Protein AF-A0A7J7IVZ8-F1 (afdb_monomer)

Secondary structure (DSSP, 8-state):
-----PPP--TT-TTPPPP--EEE-TTT--EEE--SS-SSEEEEEE-TTSSEEEEEEE--SS----TTT-TT--EEEEEEETTTTEEEESS-TTSSEEEEEEEE-TTSS-EEEEEEETTSSTT-SPEEEEE---

Structure (mmCIF, N/CA/C/O backbone):
data_AF-A0A7J7IVZ8-F1
#
_entry.id   AF-A0A7J7IVZ8-F1
#
loop_
_atom_site.group_PDB
_atom_site.id
_atom_site.type_symbol
_atom_site.label_atom_id
_atom_site.label_alt_id
_atom_site.label_comp_id
_atom_site.label_asym_id
_atom_site.label_entity_id
_atom_site.label_seq_id
_atom_site.pdbx_PDB_ins_code
_atom_site.Cartn_x
_atom_site.Cartn_y
_atom_site.Cartn_z
_atom_site.occupancy
_atom_site.B_iso_or_equiv
_atom_site.auth_seq_id
_atom_site.auth_comp_id
_atom_site.auth_asym_id
_atom_site.auth_atom_id
_atom_site.pdbx_PDB_model_num
ATOM 1 N N . MET A 1 1 ? 24.948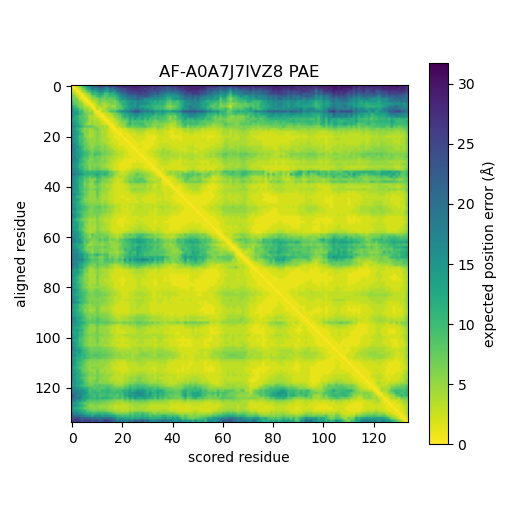 31.676 6.194 1.00 46.66 1 MET A N 1
ATOM 2 C CA . MET A 1 1 ? 23.703 30.917 5.946 1.00 46.66 1 MET A CA 1
ATOM 3 C C . MET A 1 1 ? 24.033 29.774 5.009 1.00 46.66 1 MET A C 1
ATOM 5 O O . MET A 1 1 ? 24.595 30.024 3.952 1.00 46.66 1 MET A O 1
ATOM 9 N N . LYS A 1 2 ? 23.780 28.533 5.424 1.00 51.81 2 LYS A N 1
ATOM 10 C CA . LYS A 1 2 ? 23.955 27.353 4.576 1.00 51.81 2 LYS A CA 1
ATOM 11 C C . LYS A 1 2 ? 22.656 27.213 3.781 1.00 51.81 2 LYS A C 1
ATOM 13 O O . LYS A 1 2 ? 21.621 26.954 4.384 1.00 51.81 2 LYS A O 1
ATOM 18 N N . PHE A 1 3 ? 22.681 27.486 2.479 1.00 61.62 3 PHE A N 1
ATOM 19 C CA . PHE A 1 3 ? 21.528 27.217 1.623 1.00 61.62 3 PHE A CA 1
ATOM 20 C C . PHE A 1 3 ? 21.424 25.698 1.480 1.00 61.62 3 PHE A C 1
ATOM 22 O O . PHE A 1 3 ? 22.272 25.074 0.848 1.00 61.62 3 PHE A O 1
ATOM 29 N N . VAL A 1 4 ? 20.445 25.098 2.153 1.00 63.38 4 VAL A N 1
ATOM 30 C CA . VAL A 1 4 ? 20.082 23.696 1.942 1.00 63.38 4 VAL A CA 1
ATOM 31 C C . VAL A 1 4 ? 19.113 23.691 0.769 1.00 63.38 4 VAL A C 1
ATOM 33 O O . VAL A 1 4 ? 17.965 24.100 0.914 1.00 63.38 4 VAL A O 1
ATOM 36 N N . SER A 1 5 ? 19.596 23.314 -0.413 1.00 60.25 5 SER A N 1
ATOM 37 C CA . SER A 1 5 ? 18.738 23.067 -1.568 1.00 60.25 5 SER A CA 1
ATOM 38 C C . SER A 1 5 ? 18.119 21.681 -1.419 1.00 60.25 5 SER A C 1
ATOM 40 O O . SER A 1 5 ? 18.818 20.677 -1.554 1.00 60.25 5 SER A O 1
ATOM 42 N N . THR A 1 6 ? 16.827 21.619 -1.117 1.00 66.50 6 THR A N 1
ATOM 43 C CA . THR A 1 6 ? 16.063 20.371 -1.211 1.00 66.50 6 THR A CA 1
ATOM 44 C C . THR A 1 6 ? 15.656 20.183 -2.666 1.00 66.50 6 THR A C 1
ATOM 46 O O . THR A 1 6 ? 15.045 21.083 -3.239 1.00 66.50 6 THR A O 1
ATOM 49 N N . GLU A 1 7 ? 15.997 19.046 -3.274 1.00 67.81 7 GLU A N 1
ATOM 50 C CA . GLU A 1 7 ? 15.516 18.732 -4.623 1.00 67.81 7 GLU A CA 1
ATOM 51 C C . GLU A 1 7 ? 13.985 18.682 -4.645 1.00 67.81 7 GLU A C 1
ATOM 53 O O . GLU A 1 7 ? 13.356 18.055 -3.792 1.00 67.81 7 GLU A O 1
ATOM 58 N N . ASP A 1 8 ? 13.384 19.352 -5.620 1.00 72.94 8 ASP A N 1
ATOM 59 C CA . ASP A 1 8 ? 11.948 19.284 -5.875 1.00 72.94 8 ASP A CA 1
ATOM 60 C C . ASP A 1 8 ? 11.640 18.120 -6.837 1.00 72.94 8 ASP A C 1
ATOM 62 O O . ASP A 1 8 ? 12.537 17.566 -7.470 1.00 72.94 8 ASP A O 1
ATOM 66 N N . TRP A 1 9 ? 10.372 17.749 -6.983 1.00 73.25 9 TRP A N 1
ATOM 67 C CA . TRP A 1 9 ? 9.912 16.723 -7.920 1.00 73.25 9 TRP A CA 1
ATOM 68 C C . TRP A 1 9 ? 10.137 17.087 -9.397 1.00 73.25 9 TRP A C 1
ATOM 70 O O . TRP A 1 9 ? 10.021 16.217 -10.255 1.00 73.25 9 TRP A O 1
ATOM 80 N N . GLY A 1 10 ? 10.451 18.351 -9.716 1.00 75.69 10 GLY A N 1
ATOM 81 C CA . GLY A 1 10 ? 10.692 18.792 -11.097 1.00 75.69 10 GLY A CA 1
ATOM 82 C C . GLY A 1 10 ? 9.470 18.577 -11.999 1.00 75.69 10 GLY A C 1
ATOM 83 O O . GLY A 1 10 ? 8.356 18.565 -11.503 1.00 75.69 10 GLY A O 1
ATOM 84 N N . GLU A 1 11 ? 9.645 18.454 -13.322 1.00 66.81 11 GLU A N 1
ATOM 85 C CA . GLU A 1 11 ? 8.650 17.901 -14.277 1.00 66.81 11 GLU A CA 1
ATOM 86 C C . GLU A 1 11 ? 7.163 18.304 -14.077 1.00 66.81 11 GLU A C 1
ATOM 88 O O . GLU A 1 11 ? 6.261 17.469 -14.124 1.00 66.81 11 GLU A O 1
ATOM 93 N N . MET A 1 12 ? 6.877 19.598 -13.877 1.00 69.75 12 MET A N 1
ATOM 94 C CA . MET A 1 12 ? 5.523 20.134 -13.587 1.00 69.75 12 MET A CA 1
ATOM 95 C C . MET A 1 12 ? 4.937 19.761 -12.207 1.00 69.75 12 MET A C 1
ATOM 97 O O . MET A 1 12 ? 3.755 19.983 -11.940 1.00 69.75 12 MET A O 1
ATOM 101 N N . LEU A 1 13 ? 5.760 19.227 -11.314 1.00 70.88 13 LEU A N 1
ATOM 102 C CA . LEU A 1 13 ? 5.465 18.848 -9.934 1.00 70.88 13 LEU A CA 1
ATOM 103 C C . LEU A 1 13 ? 6.231 19.704 -8.909 1.00 70.88 13 LEU A C 1
ATOM 105 O O . LEU A 1 13 ? 6.321 19.318 -7.749 1.00 70.88 13 LEU A O 1
ATOM 109 N N . VAL A 1 14 ? 6.729 20.877 -9.315 1.00 77.50 14 VAL A N 1
ATOM 110 C CA . VAL A 1 14 ? 7.317 21.870 -8.399 1.00 77.50 14 VAL A CA 1
ATOM 111 C C . VAL A 1 14 ? 6.339 22.171 -7.253 1.00 77.50 14 VAL A C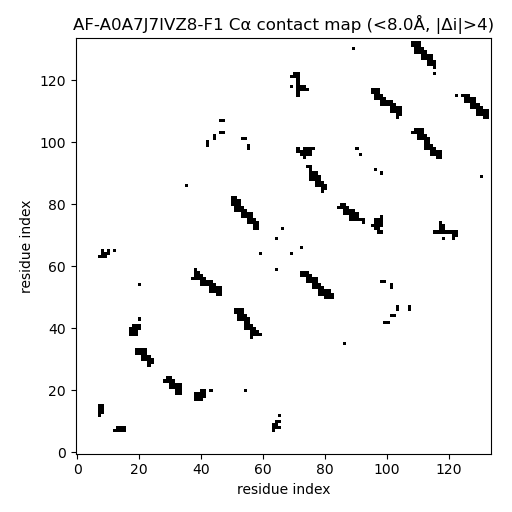 1
ATOM 113 O O . VAL A 1 14 ? 5.124 22.242 -7.467 1.00 77.50 14 VAL A O 1
ATOM 116 N N . ASP A 1 15 ? 6.866 22.290 -6.037 1.00 77.00 15 ASP A N 1
ATOM 117 C CA . ASP A 1 15 ? 6.164 22.474 -4.763 1.00 77.00 15 ASP A CA 1
ATOM 118 C C . ASP A 1 15 ? 5.240 21.324 -4.323 1.00 77.00 15 ASP A C 1
ATOM 120 O O . ASP A 1 15 ? 4.622 21.399 -3.249 1.00 77.00 15 ASP A O 1
ATOM 124 N N . LYS A 1 16 ? 5.139 20.229 -5.091 1.00 77.56 16 LYS A N 1
ATOM 125 C CA . LYS A 1 16 ? 4.309 19.083 -4.697 1.00 77.56 16 LYS A CA 1
ATOM 126 C C . LYS A 1 16 ? 4.890 18.403 -3.462 1.00 77.56 16 LYS A C 1
ATOM 128 O O . LYS A 1 16 ? 6.094 18.215 -3.308 1.00 77.56 16 LYS A O 1
ATOM 133 N N . LYS A 1 17 ? 4.001 18.029 -2.544 1.00 79.94 17 LYS A N 1
ATOM 134 C CA . LYS A 1 17 ? 4.365 17.354 -1.296 1.00 79.94 17 LYS A CA 1
ATOM 135 C C . LYS A 1 17 ? 4.290 15.844 -1.466 1.00 79.94 17 LYS A C 1
ATOM 137 O O . LYS A 1 17 ? 3.519 15.343 -2.284 1.00 79.94 17 LYS A O 1
ATOM 142 N N . GLN A 1 18 ? 5.104 15.133 -0.690 1.00 83.50 18 GLN A N 1
ATOM 143 C CA . GLN A 1 18 ? 5.014 13.681 -0.615 1.00 83.50 18 GLN A CA 1
ATOM 144 C C . GLN A 1 18 ? 3.656 13.297 -0.003 1.00 83.50 18 GLN A C 1
ATOM 146 O O . GLN A 1 18 ? 3.261 13.894 1.004 1.00 83.50 18 GLN A O 1
ATOM 151 N N . PRO A 1 19 ? 2.919 12.342 -0.592 1.00 89.31 19 PRO A N 1
ATOM 152 C CA . PRO A 1 19 ? 1.685 11.868 0.008 1.00 89.31 19 PRO A CA 1
ATOM 153 C C . PRO A 1 19 ? 1.987 11.058 1.273 1.00 89.31 19 PRO A C 1
ATOM 155 O O . PRO A 1 19 ? 2.965 10.307 1.336 1.00 89.31 19 PRO A O 1
ATOM 158 N N . VAL A 1 20 ? 1.110 11.211 2.260 1.00 93.12 20 VAL A N 1
ATOM 159 C CA . VAL A 1 20 ? 1.094 10.446 3.508 1.00 93.12 20 VAL A CA 1
ATOM 160 C C . VAL A 1 20 ? -0.250 9.739 3.650 1.00 93.12 20 VAL A C 1
ATOM 162 O O . VAL A 1 20 ? -1.233 10.121 3.010 1.00 93.12 20 VAL A O 1
ATOM 165 N N . VAL A 1 21 ? -0.299 8.714 4.497 1.00 95.31 21 VAL A N 1
ATOM 166 C CA . VAL A 1 21 ? -1.556 8.076 4.895 1.00 95.31 21 VAL A CA 1
ATOM 167 C C . VAL A 1 21 ? -2.005 8.694 6.209 1.00 95.31 21 VAL A C 1
ATOM 169 O O . VAL A 1 21 ? -1.240 8.741 7.171 1.00 95.31 21 VAL A O 1
ATOM 172 N N . CYS A 1 22 ? -3.249 9.159 6.235 1.00 95.19 22 CYS A N 1
ATOM 173 C CA . CYS A 1 22 ? -3.900 9.675 7.428 1.00 95.19 22 CYS A CA 1
ATOM 174 C C . CYS A 1 22 ? -5.165 8.862 7.694 1.00 95.19 22 CYS A C 1
ATOM 176 O O . CYS A 1 22 ? -5.869 8.481 6.756 1.00 95.19 22 CYS A O 1
ATOM 178 N N . VAL A 1 23 ? -5.462 8.644 8.967 1.00 94.88 23 VAL A N 1
ATOM 179 C CA . VAL A 1 23 ? -6.711 8.058 9.445 1.00 94.88 23 VAL A CA 1
ATOM 180 C C . VAL A 1 23 ? -7.447 9.122 10.241 1.00 94.88 23 VAL A C 1
ATOM 182 O O . VAL A 1 23 ? -6.851 9.776 11.090 1.00 94.88 23 VAL A O 1
ATOM 185 N N . ILE A 1 24 ? -8.725 9.313 9.929 1.00 95.31 24 ILE A N 1
ATOM 186 C CA . ILE A 1 24 ? -9.605 10.235 10.641 1.00 95.31 24 ILE A CA 1
ATOM 187 C C . ILE A 1 24 ? -10.631 9.428 11.430 1.00 95.31 24 ILE A C 1
ATOM 189 O O . ILE A 1 24 ? -11.317 8.577 10.861 1.00 95.31 24 ILE A O 1
ATOM 193 N N . ASP A 1 25 ? -10.727 9.698 12.726 1.00 93.19 25 ASP A N 1
ATOM 194 C CA . ASP A 1 25 ? -11.837 9.225 13.543 1.00 93.19 25 ASP A CA 1
ATOM 195 C C . ASP A 1 25 ? -13.024 10.170 13.328 1.00 93.19 25 ASP A C 1
ATOM 197 O O . ASP A 1 25 ? -12.936 11.373 13.560 1.00 93.19 25 ASP A O 1
ATOM 201 N N . LEU A 1 26 ? -14.139 9.634 12.833 1.00 94.19 26 LEU A N 1
ATOM 202 C CA . LEU A 1 26 ? -15.318 10.438 12.506 1.00 94.19 26 LEU A CA 1
ATOM 203 C C . LEU A 1 26 ? -16.137 10.856 13.736 1.00 94.19 26 LEU A C 1
ATOM 205 O O . LEU A 1 26 ? -16.993 11.727 13.611 1.00 94.19 26 LEU A O 1
ATOM 209 N N . ASN A 1 27 ? -15.916 10.239 14.898 1.00 95.50 27 ASN A N 1
ATOM 210 C CA . ASN A 1 27 ? -16.608 10.581 16.138 1.00 95.50 27 ASN A CA 1
ATOM 211 C C . ASN A 1 27 ? -15.864 11.673 16.907 1.00 95.50 27 ASN A C 1
ATOM 213 O O . ASN A 1 27 ? -16.501 12.579 17.439 1.00 95.50 27 ASN A O 1
ATOM 217 N N . SER A 1 28 ? -14.534 11.567 16.997 1.00 96.00 28 SER A N 1
ATOM 218 C CA . SER A 1 28 ? -13.700 12.556 17.694 1.00 96.00 28 SER A CA 1
ATOM 219 C C . SER A 1 28 ? -13.186 13.673 16.786 1.00 96.00 28 SER A C 1
ATOM 221 O O . SER A 1 28 ? -12.705 14.681 17.295 1.00 96.00 28 SER A O 1
ATOM 223 N N . GLU A 1 29 ? -13.282 13.503 15.463 1.00 95.56 29 GLU A N 1
ATOM 224 C CA . GLU A 1 29 ? -12.681 14.375 14.441 1.00 95.56 29 GLU A CA 1
ATOM 225 C C . GLU A 1 29 ? -11.143 14.446 14.519 1.00 95.56 29 GLU A C 1
ATOM 227 O O . GLU A 1 29 ? -10.506 15.300 13.895 1.00 95.56 29 GLU A O 1
ATOM 232 N N . GLU A 1 30 ? -10.517 13.526 15.257 1.00 95.88 30 GLU A N 1
ATOM 233 C CA . GLU A 1 30 ? -9.067 13.456 15.379 1.00 95.88 30 GLU A CA 1
ATOM 234 C C . GLU A 1 30 ? -8.434 12.825 14.135 1.00 95.88 30 GLU A C 1
ATOM 236 O O . GLU A 1 30 ? -8.912 11.830 13.585 1.00 95.88 30 GLU A O 1
ATOM 241 N N . VAL A 1 31 ? -7.308 13.399 13.704 1.00 95.19 31 VAL A N 1
ATOM 242 C CA . VAL A 1 31 ? -6.530 12.914 12.561 1.00 95.19 31 VAL A CA 1
ATOM 243 C C . VAL A 1 31 ? -5.215 12.327 13.055 1.00 95.19 31 VAL A C 1
ATOM 245 O O . VAL A 1 31 ? -4.381 13.033 13.620 1.00 95.19 31 VAL A O 1
ATOM 248 N N . LYS A 1 32 ? -4.998 11.043 12.772 1.00 93.06 32 LYS A N 1
ATOM 249 C CA . LYS A 1 32 ? -3.733 10.340 12.987 1.00 93.06 32 LYS A CA 1
ATOM 250 C C . LYS A 1 32 ? -2.982 10.216 11.665 1.00 93.06 32 LYS A C 1
ATOM 252 O O . LYS A 1 32 ? -3.487 9.624 10.712 1.00 93.06 32 LYS A O 1
ATOM 257 N N . VAL A 1 33 ? -1.761 10.739 11.605 1.00 93.94 33 VAL A N 1
ATOM 258 C CA . VAL A 1 33 ? -0.845 10.501 10.478 1.00 93.94 33 VAL A CA 1
ATOM 259 C C . VAL A 1 33 ? -0.078 9.206 10.740 1.00 93.94 33 VAL A C 1
ATOM 261 O O . VAL A 1 33 ? 0.395 8.974 11.850 1.00 93.94 33 VAL A O 1
ATOM 264 N N . VAL A 1 34 ? 0.039 8.342 9.732 1.00 92.94 34 VAL A N 1
ATOM 265 C CA . VAL A 1 34 ? 0.839 7.115 9.825 1.00 92.94 34 VAL A CA 1
ATOM 266 C C . VAL A 1 34 ? 2.318 7.480 9.689 1.00 92.94 34 VAL A C 1
ATOM 268 O O . VAL A 1 34 ? 2.827 7.642 8.584 1.00 92.94 34 VAL A O 1
ATOM 271 N N . GLU A 1 35 ? 3.017 7.623 10.813 1.00 87.12 35 GLU A N 1
ATOM 272 C CA . GLU A 1 35 ? 4.429 8.029 10.866 1.00 87.12 35 GLU A CA 1
ATOM 273 C C . GLU A 1 35 ? 5.357 6.823 11.063 1.00 87.12 35 GLU A C 1
ATOM 2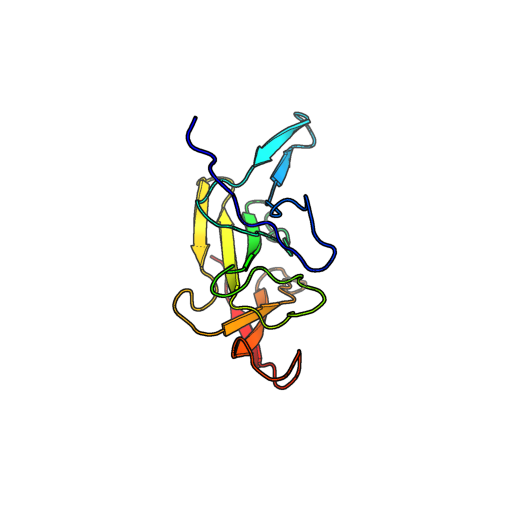75 O O . GLU A 1 35 ? 5.860 6.564 12.150 1.00 87.12 35 GLU A O 1
ATOM 280 N N . GLN A 1 36 ? 5.585 6.054 9.998 1.00 86.25 36 GLN A N 1
ATOM 281 C CA . GLN A 1 36 ? 6.359 4.801 10.062 1.00 86.25 36 GLN A CA 1
ATOM 282 C C . GLN A 1 36 ? 7.726 4.888 9.359 1.00 86.25 36 GLN A C 1
ATOM 284 O O . GLN A 1 36 ? 8.278 3.881 8.926 1.00 86.25 36 GLN A O 1
ATOM 289 N N . GLY A 1 37 ? 8.262 6.101 9.184 1.00 85.19 37 GLY A N 1
ATOM 290 C CA . GLY A 1 37 ? 9.536 6.324 8.482 1.00 85.19 37 GLY A CA 1
ATOM 291 C C . GLY A 1 37 ? 9.509 5.970 6.987 1.00 85.19 37 GLY A C 1
ATOM 292 O O . GLY A 1 37 ? 10.562 5.873 6.361 1.00 85.19 37 GLY A O 1
ATOM 293 N N . LEU A 1 38 ? 8.317 5.768 6.418 1.00 88.31 38 LEU A N 1
ATOM 294 C CA . LEU A 1 38 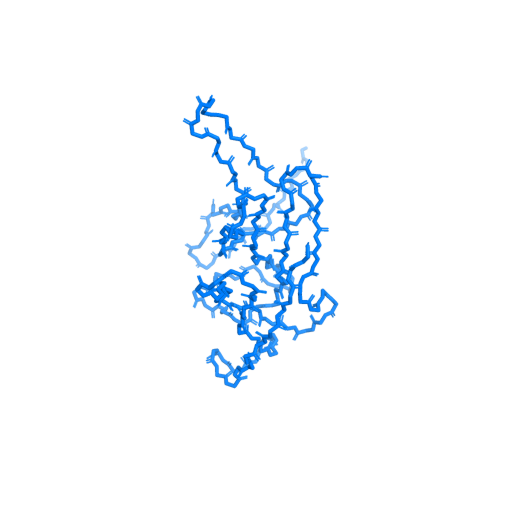? 8.110 5.522 4.997 1.00 88.31 38 LEU A CA 1
ATOM 295 C C . LEU A 1 38 ? 7.828 6.826 4.252 1.00 88.31 38 LEU A C 1
ATOM 297 O O . LEU A 1 38 ? 7.167 7.727 4.767 1.00 88.31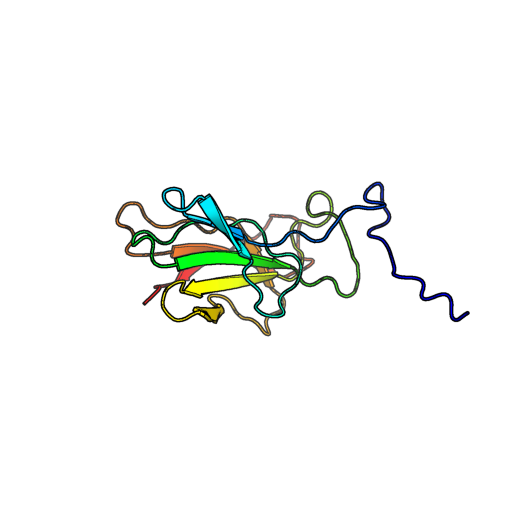 38 LEU A O 1
ATOM 301 N N . GLU A 1 39 ? 8.250 6.878 2.994 1.00 85.75 39 GLU A N 1
ATOM 302 C CA . GLU A 1 39 ? 7.977 7.999 2.099 1.00 85.75 39 GLU A CA 1
ATOM 303 C C . GLU A 1 39 ? 6.950 7.623 1.023 1.00 85.75 39 GLU A C 1
ATOM 305 O O . GLU A 1 39 ? 6.866 6.477 0.576 1.00 85.75 39 GLU A O 1
ATOM 310 N N . ASN A 1 40 ? 6.191 8.619 0.556 1.00 88.94 40 ASN A N 1
ATOM 311 C CA . ASN A 1 40 ? 5.209 8.499 -0.533 1.00 88.94 40 ASN A CA 1
ATOM 312 C C . ASN A 1 40 ? 4.227 7.349 -0.343 1.00 88.94 40 ASN A C 1
ATOM 314 O O . ASN A 1 40 ? 4.114 6.458 -1.187 1.00 88.94 40 ASN A O 1
ATOM 318 N N . MET A 1 41 ? 3.505 7.376 0.766 1.00 92.75 41 MET A N 1
ATOM 319 C CA . MET A 1 41 ? 2.471 6.391 1.039 1.00 92.75 41 MET A CA 1
ATOM 320 C C . MET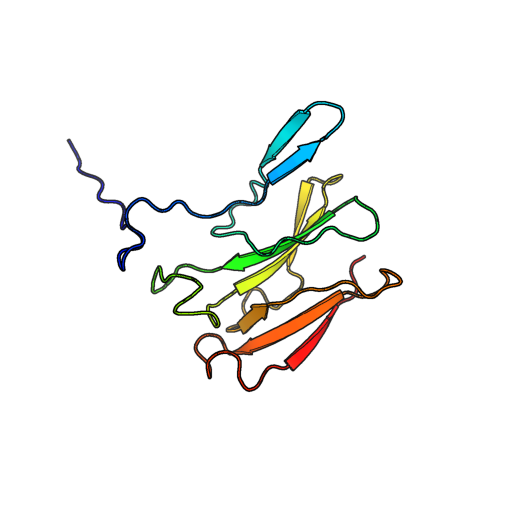 A 1 41 ? 1.197 6.782 0.286 1.00 92.75 41 MET A C 1
ATOM 322 O O . MET A 1 41 ? 0.730 7.917 0.371 1.00 92.75 41 MET A O 1
ATOM 326 N N . SER A 1 42 ? 0.643 5.864 -0.502 1.00 91.62 42 SER A N 1
ATOM 327 C CA . SER A 1 42 ? -0.541 6.115 -1.326 1.00 91.62 42 SER A CA 1
ATOM 328 C C . SER A 1 42 ? -1.338 4.836 -1.590 1.00 91.62 42 SER A C 1
ATOM 330 O O . SER A 1 42 ? -0.986 3.750 -1.133 1.00 91.62 42 SER A O 1
ATOM 332 N N . CYS A 1 43 ? -2.427 4.964 -2.352 1.00 93.12 43 CYS A N 1
ATOM 333 C CA . CYS A 1 43 ? -3.301 3.855 -2.743 1.00 93.12 43 CYS A CA 1
ATOM 334 C C . CYS A 1 43 ? -3.807 3.030 -1.545 1.00 93.12 43 CYS A C 1
ATOM 336 O O . CYS A 1 43 ? -3.818 1.801 -1.603 1.00 93.12 43 CYS A O 1
ATOM 338 N N . ALA A 1 44 ? -4.198 3.714 -0.467 1.00 96.12 44 ALA A N 1
ATOM 339 C CA . ALA A 1 44 ? -4.679 3.075 0.749 1.00 96.12 44 ALA A CA 1
ATOM 340 C C . ALA A 1 44 ? -6.051 2.408 0.556 1.00 96.12 44 ALA A C 1
ATOM 342 O O . ALA A 1 44 ? -6.917 2.919 -0.160 1.00 96.12 44 ALA A O 1
ATOM 343 N N . VAL A 1 45 ? -6.244 1.273 1.221 1.00 96.75 45 VAL A N 1
ATOM 344 C CA . VAL A 1 45 ? -7.510 0.549 1.346 1.00 96.75 45 VAL A CA 1
ATOM 345 C C . VAL A 1 45 ? -7.673 0.075 2.789 1.00 96.75 45 VAL A C 1
ATOM 347 O O . VAL A 1 45 ? -6.699 -0.323 3.427 1.00 96.75 45 VAL A O 1
ATOM 350 N N . TRP A 1 46 ? -8.898 0.120 3.301 1.00 96.69 46 TRP A N 1
ATOM 351 C CA . TRP A 1 46 ? -9.225 -0.378 4.636 1.00 96.69 46 TRP A CA 1
ATOM 352 C C . TRP A 1 46 ? -9.162 -1.903 4.698 1.00 96.69 46 TRP A C 1
ATOM 354 O O . TRP A 1 46 ? -9.562 -2.577 3.742 1.00 96.69 46 TRP A O 1
ATOM 364 N N . CYS A 1 47 ? -8.666 -2.435 5.816 1.00 96.12 47 CYS A N 1
ATOM 365 C CA . CYS A 1 47 ? -8.849 -3.840 6.159 1.00 96.12 47 CYS A CA 1
ATOM 366 C C . CYS A 1 47 ? -10.338 -4.110 6.456 1.00 96.12 47 CYS A C 1
ATOM 368 O O . CYS A 1 47 ? -11.008 -3.234 6.996 1.00 96.12 47 CYS A O 1
ATOM 370 N N . PRO A 1 48 ? -10.872 -5.301 6.124 1.00 95.44 48 PRO A N 1
ATOM 371 C CA . PRO A 1 48 ? -12.292 -5.624 6.306 1.00 95.44 48 PRO A CA 1
ATOM 372 C C . PRO A 1 48 ? -12.798 -5.592 7.754 1.00 95.44 48 PRO A C 1
ATOM 374 O O . PRO A 1 48 ? -14.004 -5.613 7.970 1.00 95.44 48 PRO A O 1
ATOM 377 N N . ASP A 1 49 ? -11.890 -5.614 8.726 1.00 93.94 49 ASP A N 1
ATOM 378 C CA . ASP A 1 49 ? -12.172 -5.602 10.160 1.00 93.94 49 ASP A CA 1
ATOM 379 C C . ASP A 1 49 ? -12.043 -4.207 10.794 1.00 93.94 49 ASP A C 1
ATOM 381 O O . ASP A 1 49 ? -12.124 -4.093 12.016 1.00 93.94 49 ASP A O 1
ATOM 385 N N . ASP A 1 50 ? -11.806 -3.169 9.982 1.00 93.81 50 ASP A N 1
ATOM 386 C CA . ASP A 1 50 ? -11.590 -1.772 10.381 1.00 93.81 50 ASP A CA 1
ATOM 387 C C . ASP A 1 50 ? -10.410 -1.544 11.351 1.00 93.81 50 ASP A C 1
ATOM 389 O O . ASP A 1 50 ? -10.215 -0.442 11.865 1.00 93.81 50 ASP A O 1
ATOM 393 N N . LYS A 1 51 ? -9.561 -2.556 11.573 1.00 94.12 51 LYS A N 1
ATOM 394 C CA . LYS A 1 51 ? -8.422 -2.499 12.511 1.00 94.12 51 LYS A CA 1
ATOM 395 C C . LYS A 1 51 ? -7.107 -2.120 11.846 1.00 94.12 51 LYS A C 1
ATOM 397 O O . LYS A 1 51 ? -6.083 -1.968 12.514 1.00 94.12 51 LYS A O 1
ATOM 402 N N . GLY A 1 52 ? -7.107 -1.970 10.528 1.00 95.25 52 GLY A N 1
ATOM 403 C CA . GLY A 1 52 ? -5.895 -1.714 9.773 1.00 95.25 52 GLY A CA 1
ATOM 404 C C . GLY A 1 52 ? -6.147 -1.074 8.423 1.00 95.25 52 GLY A C 1
ATOM 405 O O . GLY A 1 52 ? -7.263 -1.037 7.901 1.00 95.25 52 GLY A O 1
ATOM 406 N N . VAL A 1 53 ? -5.061 -0.585 7.841 1.00 96.88 53 VAL A N 1
ATOM 407 C CA . VAL A 1 53 ? -5.028 -0.067 6.477 1.00 96.88 53 VAL A CA 1
ATOM 408 C C . VAL A 1 53 ? -3.892 -0.726 5.712 1.00 96.88 53 VAL A C 1
ATOM 410 O O . VAL A 1 53 ? -2.796 -0.939 6.234 1.00 96.88 53 VAL A O 1
ATOM 413 N N . VAL A 1 54 ? -4.150 -1.042 4.449 1.00 97.31 54 VAL A N 1
ATOM 414 C CA . VAL A 1 54 ? -3.140 -1.510 3.503 1.00 97.31 54 VAL A CA 1
ATOM 415 C C . VAL A 1 54 ? -2.849 -0.392 2.518 1.00 97.31 54 VAL A C 1
ATOM 417 O O . VAL A 1 54 ? -3.771 0.179 1.944 1.00 97.31 54 VAL A O 1
ATOM 420 N N . PHE A 1 55 ? -1.581 -0.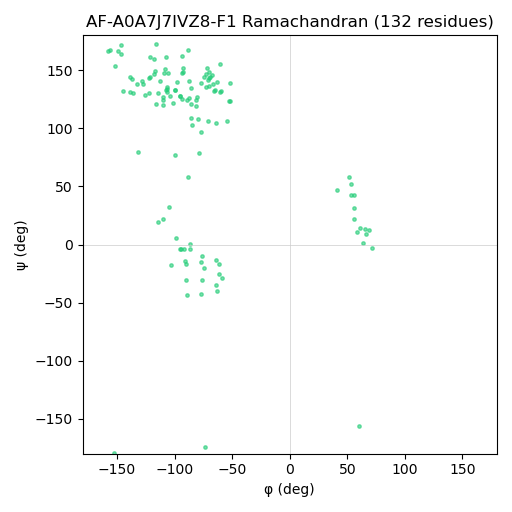080 2.283 1.00 97.12 55 PHE A N 1
ATOM 421 C CA . PHE A 1 55 ? -1.177 0.974 1.352 1.00 97.12 55 PHE A CA 1
ATOM 422 C C . PHE A 1 55 ? 0.137 0.633 0.652 1.00 97.12 55 PHE A C 1
ATOM 424 O O . PHE A 1 55 ? 0.870 -0.268 1.054 1.00 97.12 55 PHE A O 1
ATOM 431 N N . SER A 1 56 ? 0.428 1.344 -0.433 1.00 95.88 56 SER A N 1
ATOM 432 C CA . SER A 1 56 ? 1.691 1.228 -1.165 1.00 95.88 56 SER A CA 1
ATOM 433 C C . SER A 1 56 ? 2.628 2.360 -0.758 1.00 95.88 56 SER A C 1
ATOM 435 O O . SER A 1 56 ? 2.207 3.515 -0.757 1.00 95.88 56 SER A O 1
ATOM 437 N N . ALA A 1 57 ? 3.887 2.052 -0.458 1.00 94.81 57 ALA A N 1
ATOM 438 C CA . ALA A 1 57 ? 4.939 3.055 -0.305 1.00 94.81 57 ALA A CA 1
ATOM 439 C C . ALA A 1 57 ? 5.886 3.003 -1.508 1.00 94.81 57 ALA A C 1
ATOM 441 O O . ALA A 1 57 ? 6.290 1.919 -1.942 1.00 94.81 57 ALA A O 1
ATOM 442 N N . PHE A 1 58 ? 6.214 4.170 -2.065 1.00 92.44 58 PHE A N 1
ATOM 443 C CA . PHE A 1 58 ? 7.002 4.296 -3.291 1.00 92.44 58 PHE A CA 1
ATOM 444 C C . PHE A 1 58 ? 8.390 4.860 -2.992 1.00 92.44 58 PHE A C 1
ATOM 446 O O . PHE A 1 58 ? 8.532 5.959 -2.454 1.00 92.44 58 PHE A O 1
ATOM 453 N N . PHE A 1 59 ? 9.417 4.126 -3.414 1.00 89.94 59 PHE A N 1
ATOM 454 C CA . PHE A 1 59 ? 10.811 4.526 -3.245 1.00 89.94 59 PHE A CA 1
ATOM 455 C C . PHE A 1 59 ? 11.138 5.663 -4.213 1.00 89.94 59 PHE A C 1
ATOM 457 O O . PHE A 1 59 ? 10.756 5.601 -5.380 1.00 89.94 59 PHE A O 1
ATOM 464 N N . GLN A 1 60 ? 11.833 6.698 -3.743 1.00 82.06 60 GLN A N 1
ATOM 465 C CA . GLN A 1 60 ? 12.156 7.873 -4.563 1.00 82.06 60 GLN A CA 1
ATOM 466 C C . GLN A 1 60 ? 13.474 7.761 -5.322 1.00 82.06 60 GLN A C 1
ATOM 468 O O . GLN A 1 60 ? 13.682 8.502 -6.274 1.00 82.06 60 GLN A O 1
ATOM 473 N N . GLU A 1 61 ? 14.341 6.833 -4.935 1.00 81.38 61 GLU A N 1
ATOM 474 C CA . GLU A 1 61 ? 15.644 6.672 -5.567 1.00 81.38 61 GLU A CA 1
ATOM 475 C C . GLU A 1 61 ? 15.574 5.730 -6.782 1.00 81.38 61 GLU A C 1
ATOM 477 O O . GLU A 1 61 ? 14.883 4.703 -6.729 1.00 81.38 61 GLU A O 1
ATOM 482 N N . PRO A 1 62 ? 16.294 6.033 -7.881 1.00 73.19 62 PRO A N 1
ATOM 483 C CA . PRO A 1 62 ? 17.189 7.187 -8.068 1.00 73.19 62 PRO A CA 1
ATOM 484 C C . PRO A 1 62 ? 16.500 8.478 -8.560 1.00 73.19 62 PRO A C 1
ATOM 486 O O . PRO A 1 62 ? 17.174 9.487 -8.731 1.00 73.19 62 PRO A O 1
ATOM 489 N N . PHE A 1 63 ? 15.191 8.459 -8.859 1.00 75.31 63 PHE A N 1
ATOM 490 C CA . PHE A 1 63 ? 14.490 9.613 -9.442 1.00 75.31 63 PHE A CA 1
ATOM 491 C C . PHE A 1 63 ? 13.096 9.858 -8.840 1.00 75.31 63 PHE A C 1
ATOM 493 O O . PHE A 1 63 ? 12.223 8.979 -8.830 1.00 75.31 63 PHE A O 1
ATOM 500 N N . ARG A 1 64 ? 12.837 11.116 -8.461 1.00 76.56 64 ARG A N 1
ATOM 501 C CA . ARG A 1 64 ? 11.533 11.625 -8.007 1.00 76.56 64 ARG A CA 1
ATOM 502 C C . ARG A 1 64 ? 10.595 11.900 -9.181 1.00 76.56 64 ARG A C 1
ATOM 504 O O . ARG A 1 64 ? 10.405 13.035 -9.585 1.00 76.56 64 ARG A O 1
ATOM 511 N N . LEU A 1 65 ? 9.980 10.854 -9.723 1.00 74.50 65 LEU A N 1
ATOM 512 C CA . LEU A 1 65 ? 9.041 10.996 -10.846 1.00 74.50 65 LEU A CA 1
ATOM 513 C C . LEU A 1 65 ? 7.584 11.120 -10.368 1.00 74.50 65 LEU A C 1
ATOM 515 O O . LEU A 1 65 ? 7.228 10.691 -9.269 1.00 74.50 65 LEU A O 1
ATOM 519 N N . GLY A 1 66 ? 6.679 11.610 -11.210 1.00 73.81 66 GLY A N 1
ATOM 520 C CA . GLY A 1 66 ? 5.236 11.472 -10.971 1.00 73.81 66 GLY A CA 1
ATOM 521 C C . GLY A 1 66 ? 4.743 10.035 -11.197 1.00 73.81 66 GLY A C 1
ATOM 522 O O . GLY A 1 66 ? 5.234 9.339 -12.087 1.00 73.81 66 GLY A O 1
ATOM 523 N N . MET A 1 67 ? 3.735 9.579 -10.441 1.00 73.88 67 MET A N 1
ATOM 524 C CA . MET A 1 67 ? 3.104 8.259 -10.666 1.00 73.88 67 MET A CA 1
ATOM 525 C C . MET A 1 67 ? 2.441 8.127 -12.047 1.00 73.88 67 MET A C 1
ATOM 527 O O . MET A 1 67 ? 2.329 7.021 -12.569 1.00 73.88 67 MET A O 1
ATOM 531 N N . ILE A 1 68 ? 2.041 9.249 -12.659 1.00 72.94 68 ILE A N 1
ATOM 532 C CA . ILE A 1 68 ? 1.486 9.292 -14.023 1.00 72.94 68 ILE A CA 1
ATOM 533 C C . ILE A 1 68 ? 2.530 8.836 -15.053 1.00 72.94 68 ILE A C 1
ATOM 535 O O . ILE A 1 68 ? 2.203 8.093 -15.976 1.00 72.94 68 ILE A O 1
ATOM 539 N N . TYR A 1 69 ? 3.788 9.247 -14.878 1.00 71.56 69 TYR A N 1
ATOM 540 C CA . TYR A 1 69 ? 4.859 8.989 -15.841 1.00 71.56 69 TYR A CA 1
ATOM 541 C C . TYR A 1 69 ? 5.596 7.676 -15.574 1.00 71.56 69 TYR A C 1
ATOM 543 O O . TYR A 1 69 ? 6.033 7.014 -16.512 1.00 71.56 69 TYR A O 1
ATOM 551 N N . CYS A 1 70 ? 5.691 7.255 -14.311 1.00 75.75 70 CYS A N 1
ATOM 552 C CA . CYS A 1 70 ? 6.373 6.022 -13.926 1.00 75.75 70 CYS A CA 1
ATOM 553 C C . CYS A 1 70 ? 5.503 5.187 -12.970 1.00 75.75 70 CYS A C 1
ATOM 555 O O . CYS A 1 70 ? 5.732 5.200 -11.756 1.00 75.75 70 CYS A O 1
ATOM 557 N N . PRO A 1 71 ? 4.506 4.448 -13.502 1.00 78.31 71 PRO A N 1
ATOM 558 C CA . PRO A 1 71 ? 3.607 3.621 -12.695 1.00 78.31 71 PRO A CA 1
ATOM 559 C C . PRO A 1 71 ? 4.257 2.318 -12.207 1.00 78.31 71 PRO A C 1
ATOM 561 O O . PRO A 1 71 ? 3.671 1.617 -11.392 1.00 78.31 71 PRO A O 1
ATOM 564 N N . VAL A 1 72 ? 5.445 1.975 -12.719 1.00 88.31 72 VAL A N 1
ATOM 565 C CA . VAL A 1 72 ? 6.207 0.754 -12.392 1.00 88.31 72 VAL A CA 1
ATOM 566 C C . VAL A 1 72 ? 7.402 1.053 -11.484 1.00 88.31 72 VAL A C 1
ATOM 568 O O . VAL A 1 72 ? 8.456 0.423 -11.580 1.00 88.31 72 VAL A O 1
ATOM 571 N N . ARG A 1 73 ? 7.271 2.054 -10.613 1.00 89.81 73 ARG A N 1
ATOM 572 C CA . ARG A 1 73 ? 8.307 2.392 -9.636 1.00 89.81 73 ARG A CA 1
ATOM 573 C C . ARG A 1 73 ? 8.412 1.330 -8.555 1.00 89.81 73 ARG A C 1
ATOM 575 O O . ARG A 1 73 ? 7.397 0.733 -8.175 1.00 89.81 73 ARG A O 1
ATOM 582 N N . ARG A 1 74 ? 9.632 1.147 -8.036 1.00 93.44 74 ARG A N 1
ATOM 583 C CA . ARG A 1 74 ? 9.860 0.287 -6.879 1.00 93.44 74 ARG A CA 1
ATOM 584 C C . ARG A 1 74 ? 8.925 0.701 -5.748 1.00 93.44 74 ARG A C 1
ATOM 586 O O . ARG A 1 74 ? 8.884 1.867 -5.352 1.00 93.44 74 ARG A O 1
ATOM 593 N N . SER A 1 75 ? 8.139 -0.256 -5.292 1.00 94.56 75 SER A N 1
ATOM 594 C CA . SER A 1 75 ? 7.128 -0.041 -4.269 1.00 94.56 75 SER A CA 1
ATOM 595 C C . SER A 1 75 ? 6.886 -1.309 -3.485 1.00 94.56 75 SER A C 1
ATOM 597 O O . SER A 1 75 ? 7.088 -2.415 -3.985 1.00 94.56 75 SER A O 1
ATOM 599 N N . VAL A 1 76 ? 6.449 -1.114 -2.249 1.00 96.81 76 VAL A N 1
ATOM 600 C CA . VAL A 1 76 ? 6.163 -2.188 -1.306 1.00 96.81 76 VAL A CA 1
ATOM 601 C C . VAL A 1 76 ? 4.758 -1.976 -0.769 1.00 96.81 76 VAL A C 1
ATOM 603 O O . VAL A 1 76 ? 4.339 -0.845 -0.508 1.00 96.81 76 VAL A O 1
ATOM 606 N N . LEU A 1 77 ? 4.012 -3.070 -0.662 1.00 97.44 77 LEU A N 1
ATOM 607 C CA . LEU A 1 77 ? 2.693 -3.082 -0.059 1.00 97.44 77 LEU A CA 1
ATOM 608 C C . LEU A 1 77 ? 2.860 -3.306 1.440 1.00 97.44 77 LEU A C 1
ATOM 610 O O . LEU A 1 77 ? 3.478 -4.289 1.838 1.00 97.44 77 LEU A O 1
ATOM 614 N N . TYR A 1 78 ? 2.301 -2.426 2.258 1.00 97.06 78 TYR A N 1
ATOM 615 C CA . TYR A 1 78 ? 2.369 -2.515 3.711 1.00 97.06 78 TYR A CA 1
ATOM 616 C C . TYR A 1 78 ? 0.980 -2.672 4.312 1.00 97.06 78 TYR A C 1
ATOM 618 O O . TYR A 1 78 ? 0.012 -2.109 3.807 1.00 97.06 78 TYR A O 1
ATOM 626 N N . HIS A 1 79 ? 0.912 -3.417 5.409 1.00 96.62 79 HIS A N 1
ATOM 627 C CA . HIS A 1 79 ? -0.201 -3.434 6.344 1.00 96.62 79 HIS A CA 1
ATOM 628 C C . HIS A 1 79 ? 0.193 -2.640 7.584 1.00 96.62 79 HIS A C 1
ATOM 630 O O . HIS A 1 79 ? 1.239 -2.903 8.181 1.00 96.62 79 HIS A O 1
ATOM 636 N N . TYR A 1 80 ? -0.647 -1.694 7.973 1.00 96.75 80 TYR A N 1
ATOM 637 C CA . TYR A 1 80 ? -0.508 -0.948 9.210 1.00 96.75 80 TYR A CA 1
ATOM 638 C C . TYR A 1 80 ? -1.699 -1.244 10.114 1.00 96.75 80 TYR A C 1
ATOM 640 O O . TYR A 1 80 ? -2.846 -1.015 9.727 1.00 96.75 80 TYR A O 1
ATOM 648 N N . ASN A 1 81 ? -1.410 -1.771 11.301 1.00 95.25 81 ASN A N 1
ATOM 649 C CA . ASN A 1 81 ? -2.403 -2.078 12.320 1.00 95.25 81 ASN A CA 1
ATOM 650 C C . ASN A 1 81 ? -2.602 -0.849 13.218 1.00 95.25 81 ASN A C 1
ATOM 652 O O . ASN A 1 81 ? -1.642 -0.323 13.785 1.00 95.25 81 ASN A O 1
ATOM 656 N N . LEU A 1 82 ? -3.849 -0.396 13.331 1.00 93.69 82 LEU A N 1
ATOM 657 C CA . LEU A 1 82 ? -4.217 0.816 14.060 1.00 93.69 82 LEU A CA 1
ATOM 658 C C . LEU A 1 82 ? -4.207 0.622 15.577 1.00 93.69 82 LEU A C 1
ATOM 660 O O . LEU A 1 82 ? -3.914 1.574 16.297 1.00 93.69 82 LEU A O 1
ATOM 664 N N . GLU A 1 83 ? -4.494 -0.593 16.049 1.00 93.12 83 GLU A N 1
ATOM 665 C CA . GLU A 1 83 ? -4.546 -0.939 17.473 1.00 93.12 83 GLU A CA 1
ATOM 666 C C . GLU A 1 83 ? -3.140 -1.093 18.066 1.00 93.12 83 GLU A C 1
ATOM 668 O O . GLU A 1 83 ? -2.869 -0.614 19.164 1.00 93.12 83 GLU A O 1
ATOM 673 N N . THR A 1 84 ? -2.235 -1.753 17.339 1.00 94.19 84 THR A N 1
ATOM 674 C CA . THR A 1 84 ? -0.866 -2.043 17.802 1.00 94.19 84 THR A CA 1
ATOM 675 C C . THR A 1 84 ? 0.167 -1.027 17.333 1.00 94.19 84 THR A C 1
ATOM 677 O O . THR A 1 84 ? 1.334 -1.147 17.700 1.00 94.19 84 THR A O 1
ATOM 680 N N . ASP A 1 85 ? -0.236 -0.060 16.507 1.00 93.19 85 ASP A N 1
ATOM 681 C CA . ASP A 1 85 ? 0.645 0.945 15.905 1.00 93.19 85 ASP A CA 1
ATOM 682 C C . ASP A 1 85 ? 1.825 0.338 15.118 1.00 93.19 85 ASP A C 1
ATOM 684 O O . ASP A 1 85 ? 2.920 0.895 15.059 1.00 93.19 85 ASP A O 1
ATOM 688 N N . SER A 1 86 ? 1.613 -0.837 14.515 1.00 94.25 86 SER A N 1
ATOM 689 C CA . SER A 1 86 ? 2.683 -1.628 13.897 1.00 94.25 86 SER A CA 1
ATOM 690 C C . SER A 1 86 ? 2.560 -1.712 12.383 1.00 94.25 86 SER A C 1
ATOM 692 O O . SER A 1 86 ? 1.470 -1.942 11.852 1.00 94.25 86 SER A O 1
ATOM 694 N N . LEU A 1 87 ? 3.699 -1.638 11.699 1.00 95.25 87 LEU A N 1
ATOM 695 C CA . LEU A 1 87 ? 3.820 -1.756 10.252 1.00 95.25 87 LEU A CA 1
ATOM 696 C C . LEU A 1 87 ? 4.435 -3.108 9.850 1.00 95.25 87 LEU A C 1
ATOM 698 O O . LEU A 1 87 ? 5.437 -3.537 10.420 1.00 95.25 87 LEU A O 1
ATOM 702 N N . LYS A 1 88 ? 3.869 -3.764 8.833 1.00 95.44 88 LYS A N 1
ATOM 703 C CA . LYS A 1 88 ? 4.375 -5.027 8.276 1.00 95.44 88 LYS A CA 1
ATOM 704 C C . LYS A 1 88 ? 4.355 -5.010 6.742 1.00 95.44 88 LYS A C 1
ATOM 706 O O . LYS A 1 88 ? 3.302 -4.721 6.170 1.00 95.44 88 LYS A O 1
ATOM 711 N N . PRO A 1 89 ? 5.453 -5.368 6.050 1.00 96.56 89 PRO A N 1
ATOM 712 C CA . PRO A 1 89 ? 5.426 -5.546 4.602 1.00 96.56 89 PRO A CA 1
ATOM 713 C C . PRO A 1 89 ? 4.617 -6.797 4.218 1.00 96.56 89 PRO A C 1
ATOM 715 O O . PRO A 1 89 ? 4.739 -7.860 4.828 1.00 96.56 89 PRO A O 1
ATOM 718 N N . LEU A 1 90 ? 3.778 -6.661 3.192 1.00 96.62 90 LEU A N 1
ATOM 719 C CA . LEU A 1 90 ? 2.985 -7.732 2.575 1.00 96.62 90 LEU A CA 1
ATOM 720 C C . LEU A 1 90 ? 3.574 -8.218 1.242 1.00 96.62 90 LEU A C 1
ATOM 722 O O . LEU A 1 90 ? 3.213 -9.293 0.765 1.00 96.62 90 LEU A O 1
ATOM 726 N N . SER A 1 91 ? 4.454 -7.430 0.627 1.00 96.38 91 SER A N 1
ATOM 727 C CA . SER A 1 91 ? 5.226 -7.802 -0.563 1.00 96.38 91 SER A CA 1
ATOM 728 C C . SER A 1 91 ? 6.723 -7.825 -0.243 1.00 96.38 91 SER A C 1
ATOM 730 O O . SER A 1 91 ? 7.130 -7.409 0.840 1.00 96.38 91 SER A O 1
ATOM 732 N N . ASP A 1 92 ? 7.552 -8.293 -1.178 1.00 95.50 92 ASP A N 1
ATOM 733 C CA . ASP A 1 92 ? 9.007 -8.336 -0.991 1.00 95.50 92 ASP A CA 1
ATOM 734 C C . ASP A 1 92 ? 9.598 -6.922 -0.842 1.00 95.50 92 ASP A C 1
ATOM 736 O O . ASP A 1 92 ? 9.735 -6.179 -1.814 1.00 95.50 92 ASP A O 1
ATOM 740 N N . GLU A 1 93 ? 9.945 -6.556 0.392 1.00 94.50 93 GLU A N 1
ATOM 741 C CA . GLU A 1 93 ? 10.495 -5.247 0.751 1.00 94.50 93 GLU A CA 1
ATOM 742 C C . GLU A 1 93 ? 11.866 -4.989 0.108 1.00 94.50 93 GLU A C 1
ATOM 744 O O . GLU A 1 93 ? 12.178 -3.875 -0.328 1.00 94.50 93 GLU A O 1
ATOM 749 N N . ASN A 1 94 ? 12.671 -6.044 -0.029 1.00 93.88 94 ASN A N 1
ATOM 750 C CA . ASN A 1 94 ? 14.003 -5.987 -0.629 1.00 93.88 94 ASN A CA 1
ATOM 751 C C . ASN A 1 94 ? 13.976 -6.267 -2.139 1.00 93.88 94 ASN A C 1
ATOM 753 O O . ASN A 1 94 ? 14.999 -6.150 -2.818 1.00 93.88 94 ASN A O 1
ATOM 757 N N . GLY A 1 95 ? 12.802 -6.600 -2.670 1.00 92.12 95 GLY A N 1
ATOM 758 C CA . GLY A 1 95 ? 12.588 -6.933 -4.063 1.00 92.12 95 GLY A CA 1
ATOM 759 C C . GLY A 1 95 ? 12.679 -5.727 -4.990 1.00 92.12 95 GLY A C 1
ATOM 760 O O . GLY A 1 95 ? 12.341 -4.589 -4.651 1.00 92.12 95 GLY A O 1
ATOM 761 N N . ASN A 1 96 ? 13.077 -5.995 -6.233 1.00 93.88 96 ASN A N 1
ATOM 762 C CA . ASN A 1 96 ? 12.996 -5.025 -7.323 1.00 93.88 96 ASN A CA 1
ATOM 763 C C . ASN A 1 96 ? 11.625 -5.104 -8.019 1.00 93.88 96 ASN A C 1
ATOM 765 O O . ASN A 1 96 ? 11.526 -5.403 -9.217 1.00 93.88 96 ASN A O 1
ATOM 769 N N . ILE A 1 97 ? 10.564 -4.898 -7.239 1.00 94.50 97 ILE A N 1
ATOM 770 C CA . ILE A 1 97 ? 9.169 -5.057 -7.660 1.00 94.50 97 ILE A CA 1
ATOM 771 C C . ILE A 1 97 ? 8.392 -3.745 -7.584 1.00 94.50 97 ILE A C 1
ATOM 773 O O . ILE A 1 97 ? 8.771 -2.806 -6.888 1.00 94.50 97 ILE A O 1
ATOM 777 N N . SER A 1 98 ? 7.294 -3.690 -8.325 1.00 94.38 98 SER A N 1
ATOM 778 C CA . SER A 1 98 ? 6.299 -2.630 -8.276 1.00 94.38 98 SER A CA 1
ATOM 779 C C . SER A 1 98 ? 4.928 -3.246 -8.035 1.00 94.38 98 SER A C 1
ATOM 781 O O . SER A 1 98 ? 4.536 -4.173 -8.755 1.00 94.38 98 SER A O 1
ATOM 783 N N . VAL A 1 99 ? 4.219 -2.732 -7.032 1.00 95.31 99 VAL A N 1
ATOM 784 C CA . VAL A 1 99 ? 2.907 -3.218 -6.599 1.00 95.31 99 VAL A CA 1
ATOM 785 C C . VAL A 1 99 ? 1.811 -2.218 -6.950 1.00 95.31 99 VAL A C 1
ATOM 787 O O . VAL A 1 99 ? 2.025 -1.006 -6.965 1.00 95.31 99 VAL A O 1
ATOM 790 N N . ARG A 1 100 ? 0.606 -2.712 -7.241 1.00 93.44 100 ARG A N 1
ATOM 791 C CA . ARG A 1 100 ? -0.570 -1.861 -7.466 1.00 93.44 100 ARG A CA 1
ATOM 792 C C . ARG A 1 100 ? -1.873 -2.597 -7.200 1.00 93.44 100 ARG A C 1
ATOM 794 O O . ARG A 1 100 ? -1.926 -3.825 -7.192 1.00 93.44 100 ARG A O 1
ATOM 801 N N . SER A 1 101 ? -2.952 -1.819 -7.134 1.00 94.50 101 SER A N 1
ATOM 802 C CA . SER A 1 101 ? -4.325 -2.329 -7.201 1.00 94.50 101 SER A CA 1
ATOM 803 C C . SER A 1 101 ? -4.623 -3.392 -6.138 1.00 94.50 101 SER A C 1
ATOM 805 O O . SER A 1 101 ? -5.273 -4.389 -6.438 1.00 94.50 101 SER A O 1
ATOM 807 N N . ALA A 1 102 ? -4.158 -3.166 -4.906 1.00 96.81 102 ALA A N 1
ATOM 808 C CA . ALA A 1 102 ? -4.507 -4.008 -3.771 1.00 96.81 102 ALA A CA 1
ATOM 809 C C . ALA A 1 102 ? -6.026 -3.992 -3.543 1.00 96.81 102 ALA A C 1
ATOM 811 O O . ALA A 1 102 ? -6.656 -2.927 -3.549 1.00 96.81 102 ALA A O 1
ATOM 812 N N . LYS A 1 103 ? -6.619 -5.179 -3.401 1.00 96.69 103 LYS A N 1
ATOM 813 C CA . LYS A 1 103 ? -8.055 -5.382 -3.206 1.00 96.69 103 LYS A CA 1
ATOM 814 C C . LYS A 1 103 ? -8.301 -6.558 -2.279 1.00 96.69 103 LYS A C 1
ATOM 816 O O . LYS A 1 103 ? -7.750 -7.639 -2.481 1.00 96.69 103 LYS A O 1
ATOM 821 N N . PHE A 1 104 ? -9.172 -6.348 -1.303 1.00 96.88 104 PHE A N 1
ATOM 822 C CA . PHE A 1 104 ? -9.731 -7.443 -0.530 1.00 96.88 104 PHE A CA 1
ATOM 823 C C . PHE A 1 104 ? -10.774 -8.194 -1.355 1.00 96.88 104 PHE A C 1
ATOM 825 O O . PHE A 1 104 ? -11.495 -7.618 -2.173 1.00 96.88 104 PHE A O 1
ATOM 832 N N . SER A 1 105 ? -10.814 -9.503 -1.150 1.00 94.12 105 SER A N 1
ATOM 833 C CA . SER A 1 105 ? -11.905 -10.364 -1.603 1.00 94.12 105 SER A CA 1
ATOM 834 C C . SER A 1 105 ? -13.235 -9.940 -0.962 1.00 94.12 105 SER A C 1
ATOM 836 O O . SER A 1 105 ? -13.221 -9.349 0.117 1.00 94.12 105 SER A O 1
ATOM 838 N N . PRO A 1 106 ? -14.390 -10.236 -1.588 1.00 93.38 106 PRO A N 1
ATOM 839 C CA . PRO A 1 106 ? -15.692 -9.829 -1.052 1.00 93.38 106 PRO A CA 1
ATOM 840 C C . PRO A 1 106 ? -15.997 -10.359 0.355 1.00 93.38 106 PRO A C 1
ATOM 842 O O . PRO A 1 106 ? -16.727 -9.713 1.095 1.00 93.38 106 PRO A O 1
ATOM 845 N N . ASP A 1 107 ? -15.442 -11.520 0.717 1.00 92.81 107 ASP A N 1
ATOM 846 C CA . ASP A 1 107 ? -15.570 -12.116 2.054 1.00 92.81 107 ASP A CA 1
ATOM 847 C C . ASP A 1 107 ? -14.501 -11.621 3.047 1.00 92.81 107 ASP A C 1
ATOM 849 O O . ASP A 1 107 ? -14.464 -12.070 4.189 1.00 92.81 107 ASP A O 1
ATOM 853 N N . GLY A 1 108 ? -13.606 -10.729 2.611 1.00 90.88 108 GLY A N 1
ATOM 854 C CA . GLY A 1 108 ? -12.520 -10.166 3.410 1.00 90.88 108 GLY A CA 1
ATOM 855 C C . GLY A 1 108 ? -11.376 -11.132 3.741 1.00 90.88 108 GLY A C 1
ATOM 856 O O . GLY A 1 108 ? -10.382 -10.712 4.323 1.00 90.88 108 GLY A O 1
ATOM 857 N N . SER A 1 109 ? -11.454 -12.405 3.347 1.00 90.44 109 SER A N 1
ATOM 858 C CA . SER A 1 109 ? -10.520 -13.453 3.794 1.00 90.44 109 SER A CA 1
ATOM 859 C C . SER A 1 109 ? -9.133 -13.380 3.150 1.00 90.44 109 SER A C 1
ATOM 861 O O . SER A 1 109 ? -8.164 -13.973 3.627 1.00 90.44 109 SER A O 1
ATOM 863 N N . LYS A 1 110 ? -9.047 -12.703 2.008 1.00 94.12 110 LYS A N 1
ATOM 864 C CA . LYS A 1 110 ? -7.869 -12.658 1.138 1.00 94.12 110 LYS A CA 1
ATOM 865 C C . LYS A 1 110 ? -7.636 -11.255 0.620 1.00 94.12 110 LYS A C 1
ATOM 867 O O . LYS A 1 110 ? -8.593 -10.576 0.238 1.00 94.12 110 LYS A O 1
ATOM 872 N N . LEU A 1 111 ? -6.366 -10.895 0.483 1.00 97.19 111 LEU A N 1
ATOM 873 C CA . LEU A 1 111 ? -5.918 -9.730 -0.263 1.00 97.19 111 LEU A CA 1
ATOM 874 C C . LEU A 1 111 ? -5.256 -10.180 -1.566 1.00 97.19 111 LEU A C 1
ATOM 876 O O . LEU A 1 111 ? -4.386 -11.051 -1.563 1.00 97.19 111 LEU A O 1
ATOM 880 N N . VAL A 1 112 ? -5.627 -9.552 -2.677 1.00 97.50 112 VAL A N 1
ATOM 881 C CA . VAL A 1 112 ? -4.926 -9.694 -3.955 1.00 97.50 112 VAL A CA 1
ATOM 882 C C . VAL A 1 112 ? -4.333 -8.366 -4.399 1.00 97.50 112 VAL A C 1
ATOM 884 O O . VAL A 1 112 ? -4.882 -7.304 -4.109 1.00 97.50 112 VAL A O 1
ATOM 887 N N . TYR A 1 113 ? -3.219 -8.411 -5.120 1.00 97.06 113 TYR A N 1
ATOM 888 C CA . TYR A 1 113 ? -2.610 -7.236 -5.746 1.00 97.06 113 TYR A CA 1
ATOM 889 C C . TYR A 1 113 ? -1.890 -7.625 -7.036 1.00 97.06 113 TYR A C 1
ATOM 891 O O . TYR A 1 113 ? -1.670 -8.804 -7.316 1.00 97.06 113 TYR A O 1
ATOM 899 N N . LEU A 1 114 ? -1.539 -6.629 -7.843 1.00 96.06 114 LEU A N 1
ATOM 900 C CA . LEU A 1 114 ? -0.757 -6.827 -9.057 1.00 96.06 114 LEU A CA 1
ATOM 901 C C . LEU A 1 114 ? 0.701 -6.475 -8.792 1.00 96.06 114 LEU A C 1
ATOM 903 O O . LEU A 1 114 ? 0.993 -5.402 -8.266 1.00 96.06 114 LEU A O 1
ATOM 907 N N . GLU A 1 115 ? 1.598 -7.351 -9.222 1.00 95.50 115 GLU A N 1
ATOM 908 C CA . GLU A 1 115 ? 3.042 -7.187 -9.099 1.00 95.50 115 GLU A CA 1
ATOM 909 C C . GLU A 1 115 ? 3.710 -7.247 -10.474 1.00 95.50 115 GLU A C 1
ATOM 911 O O . GLU A 1 115 ? 3.322 -8.017 -11.355 1.00 95.50 115 GLU A O 1
ATOM 916 N N . CYS A 1 116 ? 4.748 -6.447 -10.674 1.00 94.25 116 CYS A N 1
ATOM 917 C CA . CYS A 1 116 ? 5.663 -6.594 -11.801 1.00 94.25 116 CYS A CA 1
ATOM 918 C C . CYS A 1 116 ? 7.081 -6.182 -11.398 1.00 94.25 116 CYS A C 1
ATOM 920 O O . CYS A 1 116 ? 7.298 -5.652 -10.311 1.00 94.25 116 CYS A O 1
ATOM 922 N N . LYS A 1 117 ? 8.059 -6.416 -12.275 1.00 93.81 117 LYS A N 1
ATOM 923 C CA . LYS A 1 117 ? 9.424 -5.919 -12.070 1.00 93.81 117 LYS A CA 1
ATOM 924 C C . LYS A 1 117 ? 9.428 -4.388 -12.126 1.00 93.81 117 LYS A C 1
ATOM 926 O O . LYS A 1 117 ? 8.889 -3.818 -13.077 1.00 93.81 117 LYS A O 1
ATOM 931 N N . ALA A 1 118 ? 10.066 -3.732 -11.160 1.00 92.00 118 ALA A N 1
ATOM 932 C CA . ALA A 1 118 ? 10.207 -2.280 -11.194 1.00 92.00 118 ALA A CA 1
ATOM 933 C C . ALA A 1 118 ? 11.043 -1.836 -12.409 1.00 92.00 118 ALA A C 1
ATOM 935 O O . ALA A 1 118 ? 12.005 -2.503 -12.801 1.00 92.00 118 ALA A O 1
ATOM 936 N N . GLY A 1 119 ? 10.629 -0.740 -13.048 1.00 88.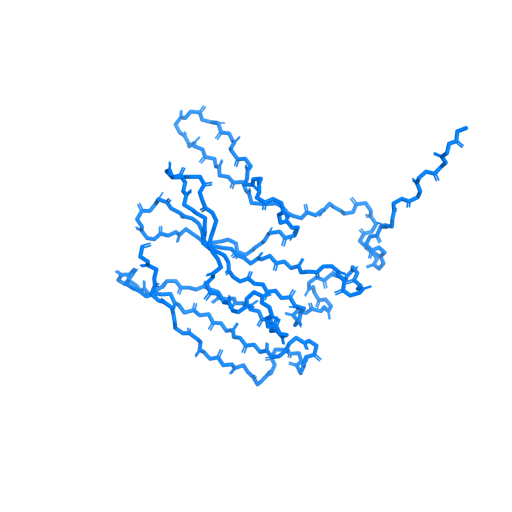56 119 GLY A N 1
ATOM 937 C CA . GLY A 1 119 ? 11.194 -0.272 -14.320 1.00 88.56 119 GLY A CA 1
ATOM 938 C C . GLY A 1 119 ? 10.929 -1.201 -15.515 1.00 88.56 119 GLY A C 1
ATOM 939 O O . GLY A 1 119 ? 11.521 -1.020 -16.575 1.00 88.56 119 GLY A O 1
ATOM 940 N N . GLY A 1 120 ? 10.079 -2.221 -15.355 1.00 87.25 120 GLY A N 1
ATOM 941 C CA . GLY A 1 120 ? 9.675 -3.116 -16.435 1.00 87.25 120 GLY A CA 1
ATOM 942 C C . GLY A 1 120 ? 8.692 -2.475 -17.428 1.00 87.25 120 GLY A C 1
ATOM 943 O O . GLY A 1 120 ? 8.373 -1.289 -17.333 1.00 87.25 120 GLY A O 1
ATOM 944 N N . PRO A 1 121 ? 8.162 -3.257 -18.386 1.00 84.38 121 PRO A N 1
ATOM 945 C CA . PRO A 1 121 ? 7.140 -2.787 -19.319 1.00 84.38 121 PRO A CA 1
ATOM 946 C C . PRO A 1 121 ? 5.941 -2.143 -18.598 1.00 84.38 121 PRO A C 1
ATOM 948 O O . PRO A 1 121 ? 5.297 -2.779 -17.764 1.00 84.38 121 PRO A O 1
ATOM 951 N N . HIS A 1 122 ? 5.625 -0.883 -18.925 1.00 82.38 122 HIS A N 1
ATOM 952 C CA . HIS A 1 122 ? 4.627 -0.070 -18.215 1.00 82.38 122 HIS A CA 1
ATOM 953 C C . HIS A 1 122 ? 3.264 -0.766 -18.139 1.00 82.38 122 HIS A C 1
ATOM 955 O O . HIS A 1 122 ? 2.526 -0.825 -19.124 1.00 82.38 122 HIS A O 1
ATOM 961 N N . CYS A 1 123 ? 2.913 -1.267 -16.951 1.00 75.94 123 CYS A N 1
ATOM 962 C CA . CYS A 1 123 ? 1.642 -1.952 -16.690 1.00 75.94 123 CYS A CA 1
ATOM 963 C C . CYS A 1 123 ? 1.364 -3.150 -17.620 1.00 75.94 123 CYS A C 1
ATOM 965 O O . CYS A 1 123 ? 0.211 -3.540 -17.808 1.00 75.94 123 CYS A O 1
ATOM 967 N N . ARG A 1 124 ? 2.403 -3.731 -18.222 1.00 79.44 124 ARG A N 1
ATOM 968 C CA . ARG A 1 124 ? 2.316 -4.983 -18.977 1.00 79.44 124 ARG A CA 1
ATOM 969 C C . ARG A 1 124 ? 2.978 -6.087 -18.158 1.00 79.44 124 ARG A C 1
ATOM 971 O O . ARG A 1 124 ? 3.735 -5.811 -17.232 1.00 79.44 124 ARG A O 1
ATOM 978 N N . THR A 1 125 ? 2.671 -7.342 -18.486 1.00 86.25 125 THR A N 1
ATOM 979 C CA . THR 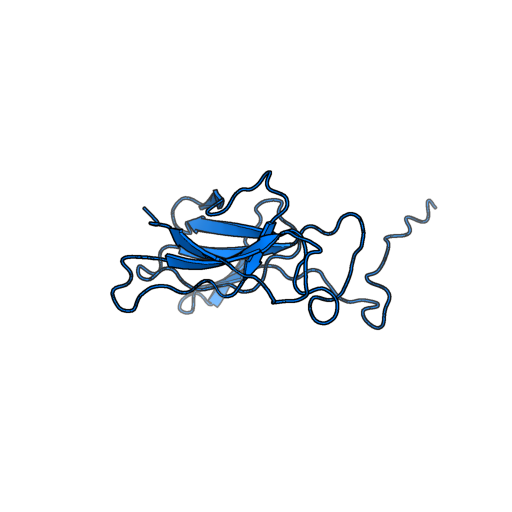A 1 125 ? 3.311 -8.521 -17.868 1.00 86.25 125 THR A CA 1
ATOM 980 C C . THR A 1 125 ? 3.245 -8.523 -16.334 1.00 86.25 125 THR A C 1
ATOM 982 O O . THR A 1 125 ? 4.265 -8.630 -15.657 1.00 86.25 125 THR A O 1
ATOM 985 N N . GLN A 1 126 ? 2.043 -8.351 -15.783 1.00 92.12 126 GLN A N 1
ATOM 986 C CA . GLN A 1 126 ? 1.830 -8.339 -14.335 1.00 92.12 126 GLN A CA 1
ATOM 987 C C . GLN A 1 126 ? 1.453 -9.731 -13.825 1.00 92.12 126 GLN A C 1
ATOM 989 O O . GLN A 1 126 ? 0.787 -10.496 -14.523 1.00 92.12 126 GLN A O 1
ATOM 994 N N . LYS A 1 127 ? 1.865 -10.039 -12.599 1.00 94.62 127 LYS A N 1
ATOM 995 C CA . LYS A 1 127 ? 1.448 -11.219 -11.847 1.00 94.62 127 LYS A CA 1
ATOM 996 C C . LYS A 1 127 ? 0.331 -10.823 -10.892 1.00 94.62 127 LYS A C 1
ATOM 998 O O . LYS A 1 127 ? 0.393 -9.757 -10.283 1.00 94.62 127 LYS A O 1
ATOM 1003 N N . LEU A 1 128 ? -0.673 -11.684 -10.764 1.00 96.81 128 LEU A N 1
ATOM 1004 C CA . LEU A 1 128 ? -1.659 -11.576 -9.697 1.00 96.81 128 LEU A CA 1
ATOM 1005 C C . LEU A 1 128 ? -1.105 -12.294 -8.468 1.00 96.81 128 LEU A C 1
ATOM 1007 O O . LEU A 1 128 ? -0.810 -13.486 -8.529 1.00 96.81 128 LEU A O 1
ATOM 1011 N N . MET A 1 129 ? -0.968 -11.556 -7.377 1.00 97.38 129 MET A N 1
ATOM 1012 C CA . MET A 1 129 ? -0.433 -12.043 -6.114 1.00 97.38 129 MET A CA 1
ATOM 1013 C C . MET A 1 129 ? -1.566 -12.210 -5.107 1.00 97.38 129 MET A C 1
ATOM 1015 O O . MET A 1 129 ? -2.535 -11.451 -5.129 1.00 97.38 129 MET A O 1
ATOM 1019 N N . LEU A 1 130 ? -1.429 -13.195 -4.224 1.00 96.56 130 LEU A N 1
ATOM 1020 C CA . LEU A 1 130 ? -2.358 -13.482 -3.135 1.00 96.56 130 LEU A CA 1
ATOM 1021 C C . LEU A 1 130 ? -1.599 -13.417 -1.811 1.00 96.56 130 LEU A C 1
ATOM 1023 O O . LEU A 1 130 ? -0.555 -14.054 -1.675 1.00 96.56 130 LEU A O 1
ATOM 1027 N N . VAL A 1 131 ? -2.142 -12.688 -0.840 1.00 92.31 131 VAL A N 1
ATOM 1028 C CA . VAL A 1 131 ? -1.620 -12.606 0.527 1.00 92.31 131 VAL A CA 1
ATOM 1029 C C . VAL A 1 131 ? -2.762 -12.793 1.520 1.00 92.31 131 VAL A C 1
ATOM 1031 O O . VAL A 1 131 ? -3.858 -12.256 1.346 1.00 92.31 131 VAL A O 1
ATOM 1034 N N . CYS A 1 132 ? -2.490 -13.563 2.569 1.00 82.19 132 CYS A N 1
ATOM 1035 C CA . CYS A 1 132 ? -3.357 -13.671 3.735 1.00 82.19 132 CYS A CA 1
ATOM 1036 C C . CYS A 1 132 ? -2.881 -12.657 4.776 1.00 82.19 132 CYS A C 1
ATOM 1038 O O . CYS A 1 132 ? -1.704 -12.663 5.142 1.00 82.19 132 CYS A O 1
ATOM 1040 N N . ILE A 1 133 ? -3.780 -11.792 5.234 1.00 72.69 133 ILE A N 1
ATOM 1041 C CA . ILE A 1 133 ? -3.501 -10.865 6.331 1.00 72.69 133 ILE A CA 1
ATOM 1042 C C . ILE A 1 133 ? -4.017 -11.537 7.607 1.00 72.69 133 ILE A C 1
ATOM 1044 O O . ILE A 1 133 ? -5.133 -12.053 7.605 1.00 72.69 133 ILE A O 1
ATOM 1048 N N . GLN A 1 134 ? -3.158 -11.631 8.622 1.00 57.09 134 GLN A N 1
ATOM 1049 C CA . GLN A 1 134 ? -3.480 -12.163 9.949 1.00 57.09 134 GLN A CA 1
ATOM 1050 C C . GLN A 1 134 ? -3.601 -11.013 10.933 1.00 57.09 134 GLN A C 1
ATOM 1052 O O . GLN A 1 134 ? -2.773 -10.078 10.796 1.00 57.09 134 GLN A O 1
#

Organism: Bugula neritina (NCBI:txid10212)

Sequence (134 aa):
MKFVSTEDWGEMLVDKKQPVVCVIDLNSEEVKVVEQGLENMSCAVWCPDDKGVVFSAFFQEPFRLGMIYCPVRRSVLYHYNLETDSLKPLSDENGNISVRSAKFSPDGSKLVYLECKAGGPHCRTQKLMLVCIQ

Solvent-accessible surface area (backbone atoms only — not comparable to full-atom values): 8182 Å² total; per-residue (Å²): 133,84,84,78,81,76,86,67,47,42,96,95,33,67,89,63,73,77,47,69,49,71,48,70,43,87,87,80,70,46,75,46,70,70,84,78,91,73,52,39,30,40,83,69,43,74,38,84,81,76,50,29,39,35,32,35,33,42,59,50,78,97,59,57,70,56,63,89,82,47,74,28,44,41,29,31,35,32,40,36,34,68,85,78,73,42,78,44,74,74,42,64,76,89,49,70,25,13,59,44,80,72,42,67,42,96,85,50,74,36,36,34,31,38,37,32,54,36,77,44,65,81,92,46,86,65,44,84,43,77,43,76,82,130

Nearest PDB structures (foldseek):
  7qun-assembly1_D  TM=8.098E-01  e=1.356E-08  Sus scrofa domesticus
  7qun-assembly1_A  TM=8.127E-01  e=1.783E-08  Sus scrofa domesticus
  7px8-assembly1_A  TM=8.056E-01  e=1.284E-08  Sus scrofa domesticus
  7px8-assembly1_C  TM=8.086E-01  e=1.989E-08  Sus scrofa domesticus
  3pe7-assembly1_A  TM=6.511E-01  e=1.383E-03  Yersinia enterocolitica subsp. enterocolitica 8081

Foldseek 3Di:
DDPDDDDAQPPVRGPPDQDWDWDADPVVRDIDTLDPVATRWDPWDAQPVNQKIKTKTFDCPPHNYDCVVFVQGDIWIWIAGNVVSDIDTQDDPVAQKGKDDWDADPVSQKIWIWMDGRVPDRPPPIDIDIGGDD

Mean predicted aligned error: 5.81 Å

pLDDT: mean 88.02, std 10.81, range [46.66, 97.5]

InterPro domains:
  IPR011042 Six-bladed beta-propeller, TolB-like [G3DSA:2.120.10.30] (3-129)
  IPR045550 Acylamino-acid-releasing enzyme, N-terminal domain [PF19283] (6-128)

Radius of gyration: 16.2 Å; Cα contacts (8 Å, |Δi|>4): 250; chains: 1; bounding box: 41×45×37 Å